Protein AF-A0AAW6NK76-F1 (afdb_monomer)

Foldseek 3Di:
DQWDWDDDPPDIDTDPGDPDDPCLPPPVNDDDDDDDPPVADDPRQGQLQVVLVVCCVPDNSVVSLVVLLVVLVVLLCVLVVCVVVPNDVCVSPPVSVVSVCSNVRCVSSVSD

pLDDT: mean 92.95, std 6.21, range [70.81, 98.5]

Solvent-accessible surface area (backbone atoms only — not comparable to full-atom values): 6978 Å² total; per-residue (Å²): 132,75,72,57,73,43,80,54,100,90,49,78,42,76,48,80,91,48,95,84,69,74,48,70,76,40,90,84,65,76,70,89,72,91,80,64,56,75,83,28,31,54,99,90,45,51,37,53,68,52,45,26,58,77,40,42,93,82,43,57,37,65,64,53,51,51,55,47,25,59,50,44,62,66,49,62,59,41,63,61,58,40,51,76,70,65,54,53,64,76,61,68,70,30,73,73,69,43,61,92,45,43,59,63,52,38,38,76,40,68,39,98

Mean predicted aligned error: 4.11 Å

Radius of gyration: 16.54 Å; Cα contacts (8 Å, |Δi|>4): 90; chains: 1; bounding box: 42×30×42 Å

Secondary structure (DSSP, 8-state):
----EEEETTEEEEPPP-S---GGG-TT-----PPPPTTTEETTEE-HHHHHHHTTTTS-HHHHHHHHHHHHHHHTTHHHHHHTTT--HHHHT-TTT-GGGHHHHHHHTT--

Structure (mmCIF, N/CA/C/O backbone):
data_AF-A0AAW6NK76-F1
#
_entry.id   AF-A0AAW6NK76-F1
#
loop_
_atom_site.group_PDB
_atom_site.id
_atom_site.type_symbol
_atom_site.label_atom_id
_atom_site.label_alt_id
_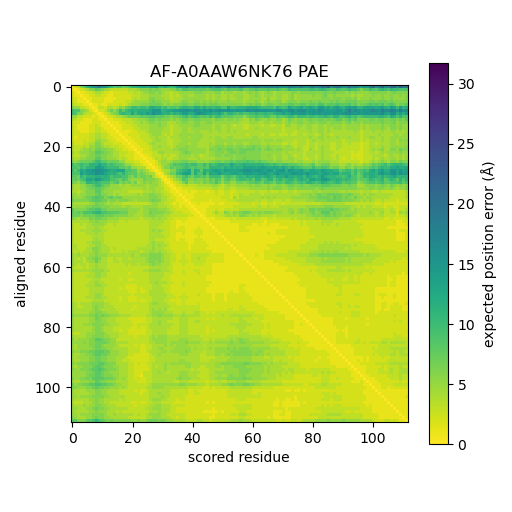atom_site.label_comp_id
_atom_site.label_asym_id
_atom_site.label_entity_id
_atom_site.label_seq_id
_atom_site.pdbx_PDB_ins_code
_atom_site.Cartn_x
_atom_site.Cartn_y
_atom_site.Cartn_z
_atom_site.occupancy
_atom_site.B_iso_or_equiv
_atom_site.auth_seq_id
_atom_site.auth_comp_id
_atom_site.auth_asym_id
_atom_site.auth_atom_id
_atom_site.pdbx_PDB_model_num
ATOM 1 N N . ARG A 1 1 ? -3.556 17.770 3.385 1.00 71.69 1 ARG A N 1
ATOM 2 C CA . ARG A 1 1 ? -4.356 18.492 2.363 1.00 71.69 1 ARG A CA 1
ATOM 3 C C . ARG A 1 1 ? -4.980 17.550 1.319 1.00 71.69 1 ARG A C 1
ATOM 5 O O . ARG A 1 1 ? -5.894 17.990 0.638 1.00 71.69 1 ARG A O 1
ATOM 12 N N . ASN A 1 2 ? -4.590 16.267 1.263 1.00 85.56 2 ASN A N 1
ATOM 13 C CA . ASN A 1 2 ? -5.115 15.276 0.304 1.00 85.56 2 ASN A CA 1
ATOM 14 C C . ASN A 1 2 ? -6.114 14.308 0.974 1.00 85.56 2 ASN A C 1
ATOM 16 O O . ASN A 1 2 ? -6.242 13.148 0.606 1.00 85.56 2 ASN A O 1
ATOM 20 N N . THR A 1 3 ? -6.772 14.784 2.030 1.00 90.25 3 THR A N 1
ATOM 21 C CA . THR A 1 3 ? -7.829 14.077 2.751 1.00 90.25 3 THR A CA 1
ATOM 22 C C . THR A 1 3 ? -8.859 15.123 3.133 1.00 90.25 3 THR A C 1
ATOM 24 O O . THR A 1 3 ? -8.488 16.188 3.639 1.00 90.25 3 THR A O 1
ATOM 27 N N . ALA A 1 4 ? -10.126 14.823 2.881 1.00 93.44 4 ALA A N 1
ATOM 28 C CA . ALA A 1 4 ? -11.246 15.683 3.210 1.00 93.44 4 ALA A CA 1
ATOM 29 C C . ALA A 1 4 ? -12.360 14.865 3.863 1.00 93.44 4 ALA A C 1
ATOM 31 O O . ALA A 1 4 ? -12.424 13.641 3.737 1.00 93.44 4 ALA A O 1
ATOM 32 N N . PHE A 1 5 ? -13.249 15.574 4.549 1.00 95.1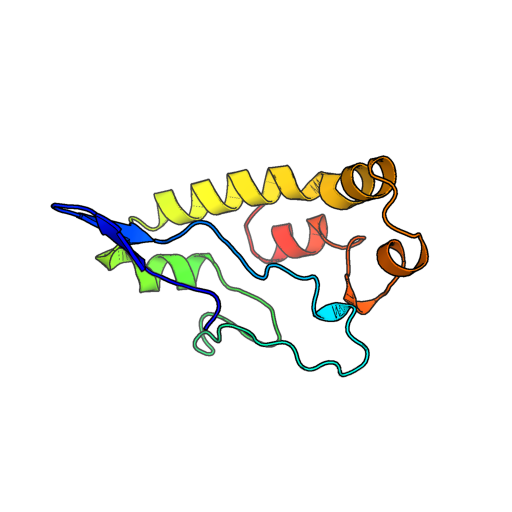2 5 PHE A N 1
ATOM 33 C CA . PHE A 1 5 ? -14.482 15.012 5.071 1.00 95.12 5 PHE A CA 1
ATOM 34 C C . PHE A 1 5 ? -15.659 15.515 4.245 1.00 95.12 5 PHE A C 1
ATOM 36 O O . PHE A 1 5 ? -15.747 16.703 3.931 1.00 95.12 5 PHE A O 1
ATOM 43 N N . VAL A 1 6 ? -16.578 14.613 3.926 1.00 95.06 6 VAL A N 1
ATOM 44 C CA . VAL A 1 6 ? -17.879 14.943 3.356 1.00 95.06 6 VAL A CA 1
ATOM 45 C C . VAL A 1 6 ? -18.874 15.035 4.505 1.00 95.06 6 VAL A C 1
ATOM 47 O O . VAL A 1 6 ? -19.063 14.076 5.255 1.00 95.06 6 VAL A O 1
ATOM 50 N N . LYS A 1 7 ? -19.507 16.202 4.641 1.00 95.94 7 LYS A N 1
ATOM 51 C CA . LYS A 1 7 ? -20.627 16.412 5.558 1.00 95.94 7 LYS A CA 1
ATOM 52 C C . LYS A 1 7 ? -21.931 16.163 4.803 1.00 95.94 7 LYS A C 1
ATOM 54 O O . LYS A 1 7 ? -22.217 16.863 3.837 1.00 95.94 7 LYS A O 1
ATOM 59 N N . ALA A 1 8 ? -22.711 15.193 5.260 1.00 91.38 8 ALA A N 1
ATOM 60 C CA . ALA A 1 8 ? -24.098 14.984 4.847 1.00 91.38 8 ALA A CA 1
ATOM 61 C C . ALA A 1 8 ? -25.034 15.270 6.033 1.00 91.38 8 ALA A C 1
ATOM 63 O O . ALA A 1 8 ? -24.551 15.515 7.139 1.00 91.38 8 ALA A O 1
ATOM 64 N N . GLU A 1 9 ? -26.352 15.267 5.802 1.00 88.62 9 GLU A N 1
ATOM 65 C CA . GLU A 1 9 ? -27.366 15.764 6.754 1.00 88.62 9 GLU A CA 1
ATOM 66 C C . GLU A 1 9 ? -27.132 15.314 8.202 1.00 88.62 9 GLU A C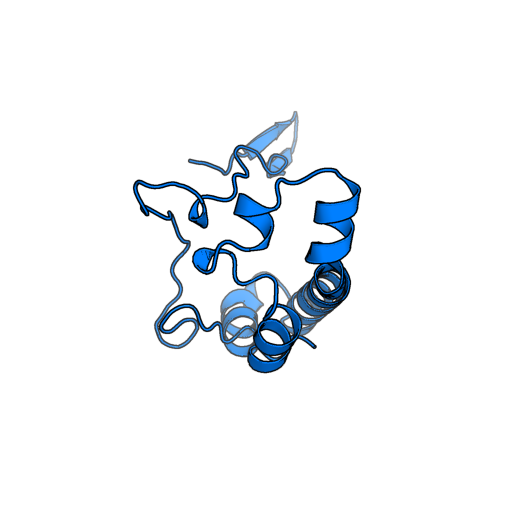 1
ATOM 68 O O . GLU A 1 9 ? -27.200 16.144 9.105 1.00 88.62 9 GLU A O 1
ATOM 73 N N . ASN A 1 10 ? -26.751 14.049 8.415 1.00 92.69 10 ASN A N 1
ATOM 74 C CA . ASN A 1 10 ? -26.530 13.498 9.753 1.00 92.69 10 ASN A CA 1
ATOM 75 C C . ASN A 1 10 ? -25.249 12.656 9.903 1.00 92.69 10 ASN A C 1
ATOM 77 O O . ASN A 1 10 ? -25.142 11.860 10.834 1.00 92.69 10 ASN A O 1
ATOM 81 N N . GLN A 1 11 ? -24.280 12.806 8.994 1.00 95.25 11 GLN A N 1
ATOM 82 C CA . GLN A 1 11 ? -23.040 12.024 9.029 1.00 95.25 11 GLN A CA 1
ATOM 83 C C . GLN A 1 11 ? -21.830 12.804 8.514 1.00 95.25 11 GLN A C 1
ATOM 85 O O . GLN A 1 11 ? -21.934 13.647 7.618 1.00 95.25 11 GLN A O 1
ATOM 90 N N . ILE A 1 12 ? -20.669 12.478 9.077 1.00 95.19 12 ILE A N 1
ATOM 91 C CA . ILE A 1 12 ? -19.360 12.905 8.589 1.00 95.19 12 ILE A CA 1
ATOM 92 C C . ILE A 1 12 ? -18.651 11.651 8.092 1.00 95.19 12 ILE A C 1
ATOM 94 O O . ILE A 1 12 ? -18.484 10.695 8.845 1.00 95.19 12 ILE A O 1
ATOM 98 N N . MET A 1 13 ? -18.246 11.655 6.827 1.00 94.75 13 MET A N 1
ATOM 99 C CA . MET A 1 13 ? -17.555 10.533 6.191 1.00 94.75 13 MET A CA 1
ATOM 100 C C . MET A 1 13 ? -16.248 11.013 5.573 1.00 94.75 13 MET A C 1
ATOM 102 O O . MET A 1 13 ? -16.112 12.189 5.235 1.00 94.75 13 MET A O 1
ATOM 106 N N . LEU A 1 14 ? -15.289 10.108 5.386 1.00 94.56 14 LEU A N 1
ATOM 107 C CA . LEU A 1 14 ? -14.126 10.396 4.550 1.00 94.56 14 LEU A CA 1
ATOM 108 C C . LEU A 1 14 ? -14.569 10.578 3.094 1.00 94.56 14 LEU A C 1
ATOM 110 O O . LEU A 1 14 ? -15.429 9.849 2.599 1.00 94.56 14 LEU A O 1
ATOM 114 N N . SER A 1 15 ? -13.981 11.553 2.402 1.00 95.19 15 SER A N 1
ATOM 115 C CA . SER A 1 15 ? -14.114 11.641 0.949 1.00 95.19 15 SER A CA 1
ATOM 116 C C . SER A 1 15 ? -13.427 10.446 0.277 1.00 95.19 15 SER A C 1
ATOM 118 O O . SER A 1 15 ? -12.473 9.900 0.843 1.00 95.19 15 SER A O 1
ATOM 120 N N . PRO A 1 16 ? -13.811 10.092 -0.963 1.00 94.00 16 PRO A N 1
ATOM 121 C CA . PRO A 1 16 ? -12.980 9.237 -1.802 1.00 94.00 16 PRO A CA 1
ATOM 122 C C . PRO A 1 16 ? -11.544 9.764 -1.885 1.00 94.00 16 PRO A C 1
ATOM 124 O O . PRO A 1 16 ? -11.303 10.964 -1.714 1.00 94.00 16 PRO A O 1
ATOM 127 N N . VAL A 1 17 ? -10.595 8.873 -2.168 1.00 92.44 17 VAL A N 1
ATOM 128 C CA . VAL A 1 17 ? -9.206 9.266 -2.429 1.00 92.44 17 VAL A CA 1
ATOM 129 C C . VAL A 1 17 ? -9.167 10.177 -3.658 1.00 92.44 17 VAL A C 1
ATOM 131 O O . VAL A 1 17 ? -9.754 9.866 -4.693 1.00 92.44 17 VAL A O 1
ATOM 134 N N . TYR A 1 18 ? -8.470 11.304 -3.539 1.00 91.88 18 TYR A N 1
ATOM 135 C CA . TYR A 1 18 ? -8.258 12.275 -4.609 1.00 91.88 18 TYR A CA 1
ATOM 136 C C . TYR A 1 18 ? -6.803 12.747 -4.597 1.00 91.88 18 TYR A C 1
ATOM 138 O O . TYR A 1 18 ? -6.096 12.549 -3.608 1.00 91.88 18 TYR A O 1
ATOM 146 N N . ASP A 1 19 ? -6.358 13.371 -5.693 1.00 89.25 19 ASP A N 1
ATOM 147 C CA . ASP A 1 19 ? -4.967 13.829 -5.847 1.00 89.25 19 ASP A CA 1
ATOM 148 C C . ASP A 1 19 ? -3.950 12.687 -5.613 1.00 89.25 19 ASP A C 1
ATOM 150 O O . ASP A 1 19 ? -2.938 12.834 -4.924 1.00 89.25 19 ASP A O 1
ATOM 154 N N . PHE A 1 20 ? -4.277 11.498 -6.141 1.00 88.62 20 PHE A N 1
ATOM 155 C CA . PHE A 1 20 ? -3.426 10.314 -6.075 1.00 88.62 20 PHE A CA 1
ATOM 156 C C . PHE A 1 20 ? -2.524 10.260 -7.306 1.00 88.62 20 PHE A C 1
ATOM 158 O O . PHE A 1 20 ? -2.947 9.851 -8.387 1.00 88.62 20 PHE A O 1
ATOM 165 N N . ALA A 1 21 ? -1.279 10.695 -7.128 1.00 87.00 21 ALA A N 1
ATOM 166 C CA . ALA A 1 21 ? -0.265 10.742 -8.171 1.00 87.00 21 ALA A CA 1
ATOM 167 C C . ALA A 1 21 ? 1.001 9.972 -7.747 1.00 87.00 21 ALA A C 1
ATOM 169 O O . ALA A 1 21 ? 1.350 9.956 -6.559 1.00 87.00 21 ALA A O 1
ATOM 170 N N . PRO A 1 22 ? 1.723 9.338 -8.690 1.00 86.94 22 PRO A N 1
ATOM 171 C CA . PRO A 1 22 ? 2.954 8.609 -8.404 1.00 86.94 22 PRO A CA 1
ATOM 172 C C . PRO A 1 22 ? 4.122 9.585 -8.203 1.00 86.94 22 PRO A C 1
ATOM 174 O O . PRO A 1 22 ? 5.014 9.678 -9.038 1.00 86.94 22 PRO A O 1
ATOM 177 N N . MET A 1 23 ? 4.146 10.298 -7.073 1.00 88.19 23 MET A N 1
ATOM 178 C CA . MET A 1 23 ? 5.120 11.373 -6.818 1.00 88.19 23 MET A CA 1
ATOM 179 C C . MET A 1 23 ? 6.590 10.939 -6.861 1.00 88.19 23 MET A C 1
ATOM 181 O O . MET A 1 23 ? 7.477 11.774 -6.958 1.00 88.19 23 MET A O 1
ATOM 185 N N . LYS A 1 24 ? 6.876 9.636 -6.809 1.00 86.12 24 LYS A N 1
ATOM 186 C CA . LYS A 1 24 ? 8.230 9.112 -7.022 1.00 86.12 24 LYS A CA 1
ATOM 187 C C . LYS A 1 24 ? 8.755 9.305 -8.446 1.00 86.12 24 LYS A C 1
ATOM 189 O O . LYS A 1 24 ? 9.963 9.233 -8.640 1.00 86.12 24 LYS A O 1
ATOM 194 N N . ALA A 1 25 ? 7.859 9.506 -9.410 1.00 87.81 25 ALA A N 1
ATOM 195 C CA . ALA A 1 25 ? 8.204 9.843 -10.782 1.00 87.81 25 ALA A CA 1
ATOM 196 C C . ALA A 1 25 ? 8.386 11.353 -11.001 1.00 87.81 25 ALA A C 1
ATOM 198 O O . ALA A 1 25 ? 8.734 11.767 -12.104 1.00 87.81 25 ALA A O 1
ATOM 199 N N . ASP A 1 26 ? 8.152 12.169 -9.970 1.00 86.00 26 ASP A N 1
ATOM 200 C CA . ASP A 1 26 ? 8.367 13.608 -10.030 1.00 86.00 26 ASP A CA 1
ATOM 201 C C . ASP A 1 26 ? 9.874 13.933 -9.947 1.00 86.00 26 ASP A C 1
ATOM 203 O O . ASP A 1 26 ? 10.525 13.526 -8.976 1.00 86.00 26 ASP A O 1
ATOM 207 N N . PRO A 1 27 ? 10.442 14.668 -10.925 1.00 80.00 27 PRO A N 1
ATOM 208 C CA . PRO A 1 27 ? 11.847 15.075 -10.926 1.00 80.00 27 PRO A CA 1
ATOM 209 C C . PR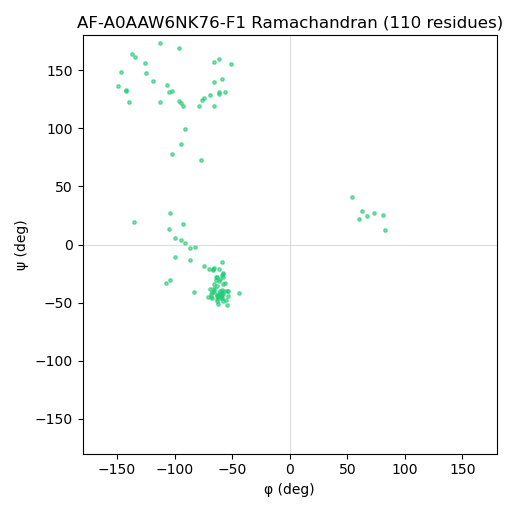O A 1 27 ? 12.274 15.905 -9.711 1.00 80.00 27 PRO A C 1
ATOM 211 O O . PRO A 1 27 ? 13.452 15.885 -9.359 1.00 80.00 27 PRO A O 1
ATOM 214 N N . GLU A 1 28 ? 11.354 16.631 -9.068 1.00 83.00 28 GLU A N 1
ATOM 215 C CA . GLU A 1 28 ? 11.671 17.418 -7.871 1.00 83.00 28 GLU A CA 1
ATOM 216 C C . GLU A 1 28 ? 11.960 16.520 -6.660 1.00 83.00 28 GLU A C 1
ATOM 218 O O . GLU A 1 28 ? 12.629 16.943 -5.717 1.00 83.00 28 GLU A O 1
ATOM 223 N N . GLY A 1 29 ? 11.491 15.266 -6.679 1.00 70.81 29 GLY A N 1
ATOM 224 C CA . GLY A 1 29 ? 11.828 14.274 -5.663 1.00 70.81 29 GLY A CA 1
ATOM 225 C C . GLY A 1 29 ? 11.361 14.647 -4.255 1.00 70.81 29 GLY A C 1
ATOM 226 O O . GLY A 1 29 ? 11.992 14.236 -3.282 1.00 70.81 29 GLY A O 1
ATOM 227 N N . ILE A 1 30 ? 10.268 15.412 -4.125 1.00 71.56 30 ILE A N 1
ATOM 228 C CA . ILE A 1 30 ? 9.696 15.836 -2.836 1.00 71.56 30 ILE A CA 1
ATOM 229 C C . ILE A 1 30 ? 8.458 14.980 -2.505 1.00 71.56 30 ILE A C 1
ATOM 231 O O . ILE A 1 30 ? 7.319 15.430 -2.667 1.00 71.56 30 ILE A O 1
ATOM 235 N N . PRO A 1 31 ? 8.616 13.732 -2.020 1.00 71.19 31 PRO A N 1
ATOM 236 C CA . PRO A 1 31 ? 7.473 12.938 -1.614 1.00 71.19 31 PRO A CA 1
ATOM 237 C C . PRO A 1 31 ? 6.922 13.461 -0.284 1.00 71.19 31 PRO A C 1
ATOM 239 O O . PRO A 1 31 ? 7.622 13.517 0.732 1.00 71.19 31 PRO A O 1
ATOM 242 N N . ARG A 1 32 ? 5.623 13.765 -0.245 1.00 73.25 32 ARG A N 1
ATOM 243 C CA . ARG A 1 32 ? 4.910 13.871 1.033 1.00 73.25 32 ARG A CA 1
ATOM 244 C C . ARG A 1 32 ? 4.578 12.472 1.524 1.00 73.25 32 ARG A C 1
ATOM 246 O O . ARG A 1 32 ? 3.863 11.730 0.861 1.00 73.25 32 ARG A O 1
ATOM 253 N N . THR A 1 33 ? 5.110 12.124 2.689 1.00 76.81 33 THR A N 1
ATOM 254 C CA . THR A 1 33 ? 4.881 10.824 3.326 1.00 76.81 33 THR A CA 1
ATOM 255 C C . THR A 1 33 ? 4.210 11.025 4.673 1.00 76.81 33 THR A C 1
ATOM 257 O O . THR A 1 33 ? 4.531 11.965 5.402 1.00 76.81 33 THR A O 1
ATOM 260 N N . LEU A 1 34 ? 3.262 10.145 4.993 1.00 84.62 34 LEU A N 1
ATOM 261 C CA . LEU A 1 34 ? 2.837 9.958 6.372 1.00 84.62 34 LEU A CA 1
ATOM 262 C C . LEU A 1 34 ? 3.999 9.287 7.105 1.00 84.62 34 LEU A C 1
ATOM 264 O O . LEU A 1 34 ? 4.551 8.312 6.601 1.00 84.62 34 LEU A O 1
ATOM 268 N N . LYS A 1 35 ? 4.399 9.855 8.243 1.00 89.00 35 LYS A N 1
ATOM 269 C CA . LYS A 1 35 ? 5.502 9.346 9.056 1.00 89.00 35 LYS A CA 1
ATOM 270 C C . LYS A 1 35 ? 4.955 8.590 10.247 1.00 89.00 35 LYS A C 1
ATOM 272 O O . LYS A 1 35 ? 4.099 9.117 10.957 1.00 89.00 35 LYS A O 1
ATOM 277 N N . TRP A 1 36 ? 5.495 7.404 10.483 1.00 94.00 36 TRP A N 1
ATOM 278 C CA . TRP A 1 36 ? 5.273 6.683 11.726 1.00 94.00 36 TRP A CA 1
ATOM 279 C C . TRP A 1 36 ? 6.412 6.910 12.722 1.00 94.00 36 TRP A C 1
ATOM 281 O O . TRP A 1 36 ? 7.460 7.471 12.395 1.00 94.00 36 TRP A O 1
ATOM 291 N N . SER A 1 37 ? 6.203 6.477 13.965 1.00 94.12 37 SER A N 1
ATOM 292 C CA . SER A 1 37 ? 7.284 6.389 14.944 1.00 94.12 37 SER A CA 1
ATOM 293 C C . SER A 1 37 ? 8.370 5.411 14.474 1.00 94.12 37 SER A C 1
ATOM 295 O O . SER A 1 37 ? 8.108 4.507 13.681 1.00 94.12 37 SER A O 1
ATOM 297 N N . LEU A 1 38 ? 9.582 5.537 15.023 1.00 92.81 38 LEU A N 1
ATOM 298 C CA . LEU A 1 38 ? 10.721 4.669 14.678 1.00 92.81 38 LEU A CA 1
ATOM 299 C C . LEU A 1 38 ? 10.463 3.172 14.923 1.00 92.81 38 LEU A C 1
ATOM 301 O O . LEU A 1 38 ? 11.084 2.332 14.282 1.00 92.81 38 LEU A O 1
ATOM 305 N N . SER A 1 39 ? 9.557 2.824 15.843 1.00 93.88 39 SER A N 1
ATOM 306 C CA . SER A 1 39 ? 9.157 1.431 16.089 1.00 93.88 39 SER A CA 1
ATOM 307 C C . SER A 1 39 ? 8.239 0.858 15.001 1.00 93.88 39 SER A C 1
ATOM 309 O O . SER A 1 39 ? 8.088 -0.359 14.902 1.00 93.88 39 SER A O 1
ATOM 311 N N . CYS A 1 40 ? 7.618 1.727 14.205 1.00 96.25 40 CYS A N 1
ATOM 312 C CA . CYS A 1 40 ? 6.651 1.388 13.166 1.00 96.25 40 CYS A CA 1
ATOM 313 C C . CYS A 1 40 ? 7.224 1.552 11.753 1.00 96.25 40 CYS A C 1
ATOM 315 O O . CYS A 1 40 ? 6.849 0.797 10.860 1.00 96.25 40 CYS A O 1
ATOM 317 N N . GLU A 1 41 ? 8.120 2.518 11.544 1.00 95.25 41 GLU A N 1
ATOM 318 C CA . GLU A 1 41 ? 8.746 2.795 10.252 1.00 95.25 41 GLU A CA 1
ATOM 319 C C . GLU A 1 41 ? 10.218 3.178 10.420 1.00 95.25 41 GLU A C 1
ATOM 321 O O . GLU A 1 41 ? 10.562 4.075 11.192 1.00 95.25 41 GLU A O 1
ATOM 326 N N . SER A 1 42 ? 11.086 2.556 9.623 1.00 92.94 42 SER A N 1
ATOM 327 C CA . SER A 1 42 ? 12.487 2.957 9.489 1.00 92.94 42 SER A CA 1
ATOM 328 C C . SER A 1 42 ? 12.919 2.867 8.031 1.00 92.94 42 SER A C 1
ATOM 330 O O . SER A 1 42 ? 12.792 1.820 7.409 1.00 92.94 42 SER A O 1
ATOM 332 N N . GLY A 1 43 ? 13.391 3.973 7.449 1.00 87.06 43 GLY A N 1
ATOM 333 C CA . GLY A 1 43 ? 13.911 3.977 6.073 1.00 87.06 43 GLY A CA 1
ATOM 334 C C . GLY A 1 43 ? 12.907 3.556 4.987 1.00 87.06 43 GLY A C 1
ATOM 335 O O . GLY A 1 43 ? 13.321 3.140 3.910 1.00 87.06 43 GLY A O 1
ATOM 336 N N . GLY A 1 44 ? 11.599 3.655 5.248 1.00 87.00 44 GLY A N 1
ATOM 337 C CA . GLY A 1 44 ? 10.556 3.165 4.342 1.00 87.00 44 GLY A CA 1
ATOM 338 C C . GLY A 1 44 ? 10.271 1.665 4.462 1.00 87.00 44 GLY A C 1
ATOM 339 O O . GLY A 1 44 ? 9.590 1.118 3.591 1.00 87.00 44 GLY A O 1
ATOM 340 N N . ASP A 1 45 ? 10.774 1.017 5.516 1.00 92.12 45 ASP A N 1
ATOM 341 C CA . ASP A 1 45 ? 10.318 -0.289 5.974 1.00 92.12 45 ASP A CA 1
ATOM 342 C C . ASP A 1 45 ? 9.305 -0.168 7.091 1.00 92.12 45 ASP A C 1
ATOM 344 O O . ASP A 1 45 ? 9.582 0.440 8.124 1.00 92.12 45 ASP A O 1
ATOM 348 N N . TYR A 1 46 ? 8.141 -0.771 6.864 1.00 95.88 46 TYR A N 1
ATOM 349 C CA . TYR A 1 46 ? 6.999 -0.691 7.757 1.00 95.88 46 TYR A CA 1
ATOM 350 C C . TYR A 1 46 ? 6.846 -1.995 8.527 1.00 95.88 46 TYR A C 1
ATOM 352 O O . TYR A 1 46 ? 6.831 -3.081 7.947 1.00 95.88 46 TYR A O 1
ATOM 360 N N . ASN A 1 47 ? 6.683 -1.877 9.840 1.00 96.88 47 ASN A N 1
ATOM 361 C CA . ASN A 1 47 ? 6.266 -2.976 10.692 1.00 96.88 47 ASN A CA 1
ATOM 362 C C . ASN A 1 47 ? 4.745 -2.907 10.870 1.00 96.88 47 ASN A C 1
ATOM 364 O O . ASN A 1 47 ? 4.250 -2.305 11.827 1.00 96.88 47 ASN A O 1
ATOM 368 N N . PHE A 1 48 ? 3.999 -3.503 9.933 1.00 97.19 48 PHE A N 1
ATOM 369 C CA . PHE A 1 48 ? 2.533 -3.454 9.958 1.00 97.19 48 PHE A CA 1
ATOM 370 C C . PHE A 1 48 ? 1.925 -4.135 11.181 1.00 97.19 48 PHE A C 1
ATOM 372 O O . PHE A 1 48 ? 0.881 -3.691 11.647 1.00 97.19 48 PHE A O 1
ATOM 379 N N . ASN A 1 49 ? 2.599 -5.133 11.759 1.00 96.94 49 ASN A N 1
ATOM 380 C CA . ASN A 1 49 ? 2.177 -5.726 13.026 1.00 96.94 49 ASN A CA 1
ATOM 381 C C . ASN A 1 49 ? 2.204 -4.689 14.155 1.00 96.94 49 ASN A C 1
ATOM 383 O O . ASN A 1 49 ? 1.199 -4.500 14.837 1.00 96.94 49 ASN A O 1
ATOM 387 N N . THR A 1 50 ? 3.315 -3.964 14.327 1.00 97.56 50 THR A N 1
ATOM 388 C CA . THR A 1 50 ? 3.398 -2.891 15.331 1.00 97.56 50 THR A CA 1
ATOM 389 C C . THR A 1 50 ? 2.391 -1.784 15.036 1.00 97.56 50 THR A C 1
ATOM 391 O O . THR A 1 50 ? 1.678 -1.366 15.943 1.00 97.56 50 THR A O 1
ATOM 394 N N . ILE A 1 51 ? 2.273 -1.349 13.776 1.00 97.12 51 ILE A N 1
ATOM 395 C CA . ILE A 1 51 ? 1.290 -0.334 13.364 1.00 97.12 51 ILE A CA 1
ATOM 396 C C . ILE A 1 51 ? -0.130 -0.768 13.754 1.00 97.12 51 ILE A C 1
ATOM 398 O O . ILE A 1 51 ? -0.849 -0.000 14.392 1.00 97.12 51 ILE A O 1
ATOM 402 N N . ALA A 1 52 ? -0.519 -2.007 13.452 1.00 97.69 52 ALA A N 1
ATOM 403 C CA . ALA A 1 52 ? -1.833 -2.536 13.800 1.00 97.69 52 ALA A CA 1
ATOM 404 C C . ALA A 1 52 ? -2.082 -2.536 15.312 1.00 97.69 52 ALA A C 1
ATOM 406 O O . ALA A 1 52 ? -3.158 -2.137 15.752 1.00 97.69 52 ALA A O 1
ATOM 407 N N . GLN A 1 53 ? -1.075 -2.879 16.119 1.00 97.88 53 GLN A N 1
ATOM 408 C CA . GLN A 1 53 ? -1.184 -2.797 17.577 1.00 97.88 53 GLN A CA 1
ATOM 409 C C . GLN A 1 53 ? -1.334 -1.353 18.076 1.00 97.88 53 GLN A C 1
ATOM 411 O O . GLN A 1 53 ? -2.113 -1.105 18.991 1.00 97.88 53 GLN A O 1
ATOM 416 N N . THR A 1 54 ? -0.654 -0.377 17.461 1.00 97.19 54 THR A N 1
ATOM 417 C CA . THR A 1 54 ? -0.820 1.041 17.841 1.00 97.19 54 THR A CA 1
ATOM 418 C C . THR A 1 54 ? -2.212 1.596 17.532 1.00 97.19 54 THR A C 1
ATOM 420 O O . THR A 1 54 ? -2.624 2.575 18.146 1.00 97.19 54 THR A O 1
ATOM 423 N N . LEU A 1 55 ? -2.944 0.968 16.607 1.00 97.06 55 LEU A N 1
ATOM 424 C CA . LEU A 1 55 ? -4.293 1.363 16.200 1.00 97.06 55 LEU A CA 1
ATOM 425 C C . LEU A 1 55 ? -5.398 0.524 16.859 1.00 97.06 5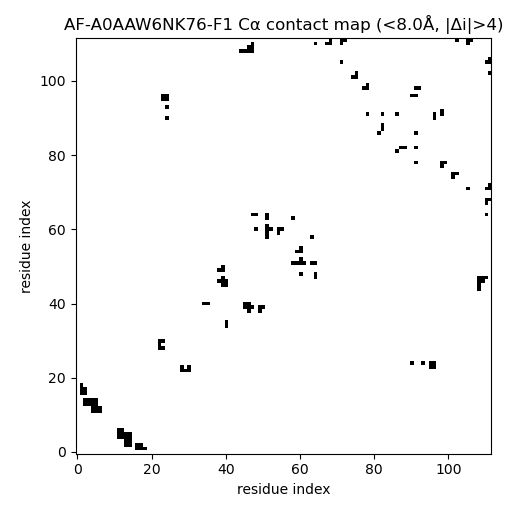5 LEU A C 1
ATOM 427 O O . LEU A 1 55 ? -6.569 0.715 16.531 1.00 97.06 55 LEU A O 1
ATOM 431 N N . ALA A 1 56 ? -5.050 -0.366 17.795 1.00 98.00 56 ALA A N 1
ATOM 432 C CA . ALA A 1 56 ? -5.966 -1.344 18.386 1.00 98.00 56 ALA A CA 1
ATOM 433 C C . ALA A 1 56 ? -7.200 -0.732 19.077 1.00 98.00 56 ALA A C 1
ATOM 435 O O . ALA A 1 56 ? -8.231 -1.390 19.183 1.00 98.00 56 ALA A O 1
ATOM 436 N N . GLU A 1 57 ? -7.112 0.524 19.530 1.00 98.19 57 GLU A N 1
ATOM 437 C CA . GLU A 1 57 ? -8.250 1.272 20.090 1.00 98.19 57 GLU A CA 1
ATOM 438 C C . GLU A 1 57 ? -9.356 1.527 19.050 1.00 98.19 57 GLU A C 1
ATOM 440 O O . GLU A 1 57 ? -10.534 1.583 19.394 1.00 98.19 57 GLU A O 1
ATOM 445 N N . TRP A 1 58 ? -8.986 1.655 17.772 1.00 97.12 58 TRP A N 1
ATOM 446 C CA . TRP A 1 58 ? -9.887 2.040 16.682 1.00 97.12 58 TRP A CA 1
ATOM 447 C C . TRP A 1 58 ? -10.300 0.863 15.800 1.00 97.12 58 TRP A C 1
ATOM 449 O O . TRP A 1 58 ? -11.386 0.875 15.222 1.00 97.12 58 TRP A O 1
ATOM 459 N N . ILE A 1 59 ? -9.431 -0.139 15.663 1.00 97.50 59 ILE A N 1
ATOM 460 C CA . ILE A 1 59 ? -9.652 -1.307 14.812 1.00 97.50 59 ILE A CA 1
ATOM 461 C C . ILE A 1 59 ? -8.940 -2.530 15.403 1.00 97.50 59 ILE A C 1
ATOM 463 O O . ILE A 1 59 ? -7.778 -2.416 15.794 1.00 97.50 59 ILE A O 1
ATOM 467 N N . PRO A 1 60 ? -9.576 -3.717 15.446 1.00 98.44 60 PRO A N 1
ATOM 468 C CA . PRO A 1 60 ? -8.881 -4.934 15.844 1.00 98.44 60 PRO A CA 1
ATOM 469 C C . PRO A 1 60 ? -7.648 -5.174 14.955 1.00 98.44 60 PRO A C 1
ATOM 471 O O . PRO A 1 60 ? -7.782 -5.148 13.728 1.00 98.44 60 PRO A O 1
ATOM 474 N N . PRO A 1 61 ? -6.462 -5.458 15.527 1.00 98.44 61 PRO A N 1
ATOM 475 C CA . PRO A 1 61 ? -5.239 -5.613 14.741 1.00 98.44 61 PRO A CA 1
ATOM 476 C C . PRO A 1 61 ? -5.349 -6.653 13.620 1.00 98.44 61 PRO A C 1
ATOM 478 O O . PRO A 1 61 ? -4.881 -6.404 12.515 1.00 98.44 61 PRO A O 1
ATOM 481 N N . ALA A 1 62 ? -6.020 -7.780 13.882 1.00 98.25 62 ALA A N 1
ATOM 482 C CA . ALA A 1 62 ? -6.250 -8.826 12.884 1.00 98.25 62 ALA A CA 1
ATOM 483 C C . ALA A 1 62 ? -7.035 -8.300 11.673 1.00 98.25 62 ALA A C 1
ATOM 485 O O . ALA A 1 62 ? -6.596 -8.471 10.546 1.00 98.25 62 ALA A O 1
ATOM 486 N N . THR A 1 63 ? -8.121 -7.552 11.899 1.00 98.38 63 THR A N 1
ATOM 487 C CA . THR A 1 63 ? -8.931 -6.970 10.818 1.00 98.38 63 THR A CA 1
ATOM 488 C C . THR A 1 63 ? -8.116 -6.039 9.921 1.00 98.38 63 THR A C 1
ATOM 490 O O . THR A 1 63 ? -8.293 -6.050 8.705 1.00 98.38 63 THR A O 1
ATOM 493 N N . LEU A 1 64 ? -7.212 -5.238 10.498 1.00 98.19 64 LEU A N 1
ATOM 494 C CA . LEU A 1 64 ? -6.332 -4.383 9.701 1.00 98.19 64 LEU A CA 1
ATOM 495 C C . LEU A 1 64 ? -5.323 -5.208 8.892 1.00 98.19 64 LEU A C 1
ATOM 497 O O . LEU A 1 64 ? -5.112 -4.923 7.716 1.00 98.19 64 LEU A O 1
ATOM 501 N N . LEU A 1 65 ? -4.691 -6.203 9.518 1.00 98.44 65 LEU A N 1
ATOM 502 C CA . LEU A 1 65 ? -3.685 -7.043 8.867 1.00 98.44 65 LEU A CA 1
ATOM 503 C C . LEU A 1 65 ? -4.288 -7.891 7.742 1.00 98.44 65 LEU A C 1
ATOM 505 O O . LEU A 1 65 ? -3.678 -7.979 6.680 1.00 98.44 65 LEU A O 1
ATOM 509 N N . ASP A 1 66 ? -5.497 -8.417 7.926 1.00 98.50 66 ASP A N 1
ATOM 510 C CA . ASP A 1 66 ? -6.222 -9.170 6.899 1.00 98.50 66 ASP A CA 1
ATOM 511 C C . ASP A 1 66 ? -6.527 -8.280 5.683 1.00 98.50 66 ASP A C 1
ATOM 513 O O . ASP A 1 66 ? -6.207 -8.637 4.551 1.00 98.50 66 ASP A O 1
ATOM 517 N N . ALA A 1 67 ? -7.039 -7.063 5.904 1.00 98.31 67 ALA A N 1
ATOM 518 C CA . ALA A 1 67 ? -7.298 -6.111 4.820 1.00 98.31 67 ALA A CA 1
ATOM 519 C C . ALA A 1 67 ? -6.010 -5.686 4.084 1.00 98.31 67 ALA A C 1
ATOM 521 O O . ALA A 1 67 ? -6.003 -5.486 2.862 1.00 98.31 67 ALA A O 1
ATOM 522 N N . LEU A 1 68 ? -4.897 -5.551 4.815 1.00 98.19 68 LEU A N 1
ATOM 523 C CA . LEU A 1 68 ? -3.585 -5.283 4.229 1.00 98.19 68 LEU A CA 1
ATOM 524 C C . LEU A 1 68 ? -3.075 -6.471 3.406 1.00 98.19 68 LEU A C 1
ATOM 526 O O . LEU A 1 68 ? -2.539 -6.245 2.323 1.00 98.19 68 LEU A O 1
ATOM 530 N N . HIS A 1 69 ? -3.268 -7.704 3.876 1.00 98.44 69 HIS A N 1
ATOM 531 C CA . HIS A 1 69 ? -2.925 -8.919 3.137 1.00 98.44 69 HIS A CA 1
ATOM 532 C C . HIS A 1 69 ? -3.740 -9.035 1.842 1.00 98.44 69 HIS A C 1
ATOM 534 O O . HIS A 1 69 ? -3.169 -9.189 0.763 1.00 98.44 69 HIS A O 1
ATOM 540 N N . GLU A 1 70 ? -5.062 -8.856 1.910 1.00 98.44 70 GLU A N 1
ATOM 541 C CA . GLU A 1 70 ? -5.938 -8.856 0.731 1.00 98.44 70 GLU A CA 1
ATOM 542 C C . GLU A 1 70 ? -5.511 -7.805 -0.302 1.00 98.44 70 GLU A C 1
ATOM 544 O O . GLU A 1 70 ? -5.509 -8.062 -1.510 1.00 98.44 70 GLU A O 1
ATOM 549 N N . THR A 1 71 ? -5.114 -6.620 0.164 1.00 97.50 71 THR A N 1
ATOM 550 C CA . THR A 1 71 ? -4.584 -5.562 -0.703 1.00 97.50 71 THR A CA 1
ATOM 551 C C . THR A 1 71 ? -3.220 -5.950 -1.278 1.00 97.50 71 THR A C 1
ATOM 553 O O . THR A 1 71 ? -2.979 -5.750 -2.466 1.00 97.50 71 THR A O 1
ATOM 556 N N . ALA A 1 72 ? -2.326 -6.527 -0.473 1.00 98.06 72 ALA A N 1
ATOM 557 C CA . ALA A 1 72 ? -0.995 -6.955 -0.898 1.00 98.06 72 ALA A CA 1
ATOM 558 C C . ALA A 1 72 ? -1.065 -7.996 -2.022 1.00 98.06 72 ALA A C 1
ATOM 560 O O . ALA A 1 72 ? -0.377 -7.842 -3.032 1.00 98.06 72 ALA A O 1
ATOM 561 N N . VAL A 1 73 ? -1.950 -8.989 -1.902 1.00 97.94 73 VAL A N 1
ATOM 562 C CA . VAL A 1 73 ? -2.184 -10.001 -2.943 1.00 97.94 73 VAL A CA 1
ATOM 563 C C . VAL A 1 73 ? -2.614 -9.347 -4.258 1.00 97.94 73 VAL A C 1
ATOM 565 O O . VAL A 1 73 ? -2.083 -9.678 -5.316 1.00 97.94 73 VAL A O 1
ATOM 568 N N . GLN A 1 74 ? -3.499 -8.348 -4.204 1.00 97.06 74 GLN A N 1
ATOM 569 C CA . GLN A 1 74 ? -3.928 -7.607 -5.395 1.00 97.06 74 GLN A CA 1
ATOM 570 C C . GLN A 1 74 ? -2.804 -6.782 -6.033 1.00 97.06 74 GLN A C 1
ATOM 572 O O . GLN A 1 74 ? -2.912 -6.410 -7.199 1.00 97.06 74 GLN A O 1
ATOM 577 N N . LEU A 1 75 ? -1.733 -6.452 -5.314 1.00 96.50 75 LEU A N 1
ATOM 578 C CA . LEU A 1 75 ? -0.636 -5.638 -5.842 1.00 96.50 75 LEU A CA 1
ATOM 579 C C . LEU A 1 75 ? 0.438 -6.453 -6.569 1.00 96.50 75 LEU A C 1
ATOM 581 O O . LEU A 1 75 ? 1.238 -5.847 -7.280 1.00 96.50 75 LEU A O 1
ATOM 585 N N . ILE A 1 76 ? 0.449 -7.785 -6.441 1.00 96.06 76 ILE A N 1
ATOM 586 C CA . ILE A 1 76 ? 1.487 -8.652 -7.024 1.00 96.06 76 ILE A CA 1
ATOM 587 C C . ILE A 1 76 ? 1.577 -8.472 -8.543 1.00 96.06 76 ILE A C 1
ATOM 589 O O . ILE A 1 76 ? 2.668 -8.225 -9.048 1.00 96.06 76 ILE A O 1
ATOM 593 N N . ASP A 1 77 ? 0.443 -8.517 -9.250 1.00 95.50 77 ASP A N 1
ATOM 594 C CA . ASP A 1 77 ? 0.387 -8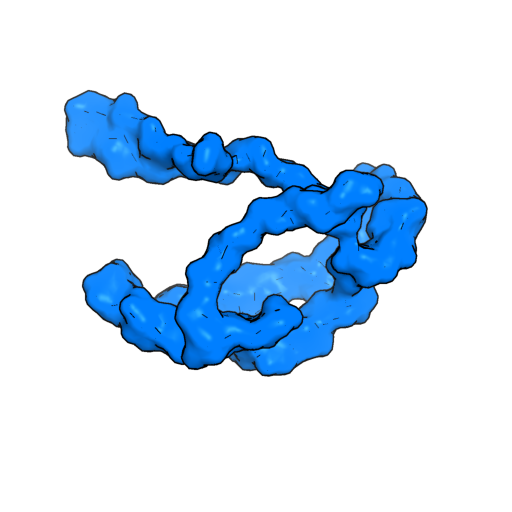.354 -10.713 1.00 95.50 77 ASP A CA 1
ATOM 595 C C . ASP A 1 77 ? 0.132 -6.897 -11.167 1.00 95.50 77 ASP A C 1
ATOM 597 O O . ASP A 1 77 ? -0.272 -6.608 -12.300 1.00 95.50 77 ASP A O 1
ATOM 601 N N . LEU A 1 78 ? 0.347 -5.926 -10.267 1.00 95.81 78 LEU A N 1
ATOM 602 C CA . LEU A 1 78 ? 0.200 -4.511 -10.605 1.00 95.81 78 LEU A CA 1
ATOM 603 C C . LEU A 1 78 ? 1.033 -4.100 -11.837 1.00 95.81 78 LEU A C 1
ATOM 605 O O . LEU A 1 78 ? 0.472 -3.388 -12.677 1.00 95.81 78 LEU A O 1
ATOM 609 N N . PRO A 1 79 ? 2.313 -4.500 -11.989 1.00 94.50 79 PRO A N 1
ATOM 610 C CA . PRO A 1 79 ? 3.118 -4.094 -13.139 1.00 94.50 79 PRO A CA 1
ATOM 611 C C . PRO A 1 79 ? 2.500 -4.517 -14.481 1.00 94.50 79 PRO A C 1
ATOM 613 O O . PRO A 1 79 ? 2.392 -3.708 -15.402 1.00 94.50 79 PRO A O 1
ATOM 616 N N . GLU A 1 80 ? 2.004 -5.747 -14.576 1.00 95.75 80 GLU A N 1
ATOM 617 C CA . GLU A 1 80 ? 1.359 -6.305 -15.765 1.00 95.75 80 GLU A CA 1
ATOM 618 C C . GLU A 1 80 ? 0.081 -5.533 -16.101 1.00 95.75 80 GLU A C 1
ATOM 620 O O . GLU A 1 80 ? -0.162 -5.158 -17.252 1.00 95.75 80 GLU A O 1
ATOM 625 N N . ARG A 1 81 ? -0.726 -5.223 -15.081 1.00 96.88 81 ARG A N 1
ATOM 626 C CA . ARG A 1 81 ? -1.955 -4.436 -15.243 1.00 96.88 81 ARG A CA 1
ATOM 627 C C . ARG A 1 81 ? -1.699 -3.000 -15.678 1.00 96.88 81 ARG A C 1
ATOM 629 O O . ARG A 1 81 ? -2.545 -2.442 -16.383 1.00 96.88 81 ARG A O 1
ATOM 636 N N . LEU A 1 82 ? -0.600 -2.389 -15.240 1.00 95.69 82 LEU A N 1
ATOM 637 C CA . LEU A 1 82 ? -0.195 -1.049 -15.665 1.00 95.69 82 LEU A CA 1
ATOM 638 C C . LEU A 1 82 ? 0.291 -1.063 -17.119 1.00 95.69 82 LEU A C 1
ATOM 640 O O . LEU A 1 82 ? -0.166 -0.242 -17.915 1.00 95.69 82 LEU A O 1
ATOM 644 N N . ALA A 1 83 ? 1.120 -2.041 -17.494 1.00 96.00 83 ALA A N 1
ATOM 645 C CA . ALA A 1 83 ? 1.576 -2.219 -18.872 1.00 96.00 83 ALA A CA 1
ATOM 646 C C . ALA A 1 83 ? 0.397 -2.430 -19.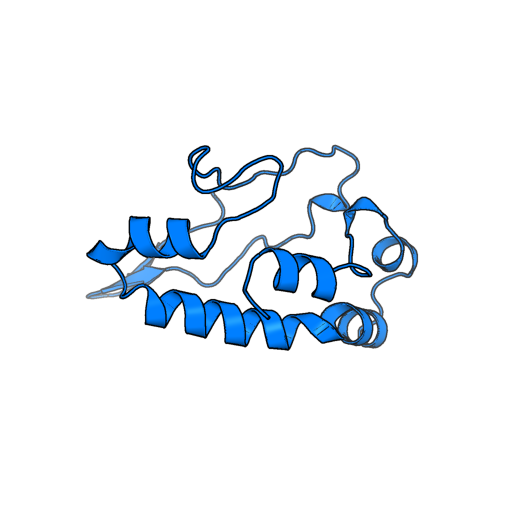839 1.00 96.00 83 ALA A C 1
ATOM 648 O O . ALA A 1 83 ? 0.293 -1.742 -20.853 1.00 96.00 83 ALA A O 1
ATOM 649 N N . ALA A 1 84 ? -0.562 -3.291 -19.479 1.00 97.62 84 ALA A N 1
ATOM 650 C CA . ALA A 1 84 ? -1.769 -3.537 -20.274 1.00 97.62 84 ALA A CA 1
ATOM 651 C C . ALA A 1 84 ? -2.660 -2.291 -20.458 1.00 97.62 84 ALA A C 1
ATOM 653 O O . ALA A 1 84 ? -3.469 -2.237 -21.381 1.00 97.62 84 ALA A O 1
ATOM 654 N N . ARG A 1 85 ? -2.520 -1.282 -19.587 1.00 96.94 85 ARG A N 1
ATOM 655 C CA . ARG A 1 85 ? -3.233 0.005 -19.660 1.00 96.94 85 ARG A CA 1
ATOM 656 C C . ARG A 1 85 ? -2.439 1.096 -20.385 1.00 96.94 85 ARG A C 1
ATOM 658 O O . ARG A 1 85 ? -2.910 2.227 -20.457 1.00 96.94 85 ARG A O 1
ATOM 665 N N . GLY A 1 86 ? -1.266 0.769 -20.927 1.00 97.06 86 GLY A N 1
ATOM 666 C CA . GLY A 1 86 ? -0.449 1.691 -21.713 1.00 97.06 86 GLY A CA 1
ATOM 667 C C . GLY A 1 86 ? 0.392 2.656 -20.879 1.00 97.06 86 GLY A C 1
ATOM 668 O O . GLY A 1 86 ? 0.726 3.736 -21.365 1.00 97.06 86 GLY A O 1
ATOM 669 N N . VAL A 1 87 ? 0.734 2.302 -19.633 1.00 95.38 87 VAL A N 1
ATOM 670 C CA . VAL A 1 87 ? 1.712 3.087 -18.866 1.00 95.38 87 VAL A CA 1
ATOM 671 C C . VAL A 1 87 ? 3.059 3.064 -19.603 1.00 95.38 87 VAL A C 1
ATOM 673 O O . VAL A 1 87 ? 3.521 1.978 -19.959 1.00 95.38 87 VAL A O 1
ATOM 676 N N . PRO A 1 88 ? 3.697 4.227 -19.848 1.00 95.12 88 PRO A N 1
ATOM 677 C CA . PRO A 1 88 ? 4.941 4.288 -20.607 1.00 95.12 88 PRO A CA 1
ATOM 678 C C . PRO A 1 88 ? 6.056 3.451 -19.981 1.00 95.12 88 PRO A C 1
ATOM 680 O O . PRO A 1 88 ? 6.234 3.455 -18.761 1.00 95.12 88 PRO A O 1
ATOM 683 N N . GLU A 1 89 ? 6.866 2.808 -20.822 1.00 94.12 89 GLU A N 1
ATOM 684 C CA . GLU A 1 89 ? 8.007 1.990 -20.391 1.00 94.12 89 GLU A CA 1
ATOM 685 C C . GLU A 1 89 ? 8.987 2.787 -19.517 1.00 94.12 89 GLU A C 1
ATOM 687 O O . GLU A 1 89 ? 9.515 2.269 -18.540 1.00 94.12 89 GLU A O 1
ATOM 692 N N . GLN A 1 90 ? 9.143 4.089 -19.779 1.00 93.12 90 GLN A N 1
ATOM 693 C CA . GLN A 1 90 ? 9.979 4.981 -18.973 1.00 93.12 90 GLN A CA 1
ATOM 694 C C . GLN A 1 90 ? 9.513 5.085 -17.511 1.00 93.12 90 GLN A C 1
ATOM 696 O O . GLN A 1 90 ? 10.336 5.310 -16.630 1.00 93.12 90 GLN A O 1
ATOM 701 N N . ILE A 1 91 ? 8.209 4.934 -17.245 1.00 92.69 91 ILE A N 1
ATOM 702 C CA . ILE A 1 91 ? 7.652 4.879 -15.886 1.00 92.69 91 ILE A CA 1
ATOM 703 C C . ILE A 1 91 ? 7.773 3.463 -15.319 1.00 92.69 91 ILE A C 1
ATOM 705 O O . ILE A 1 91 ? 8.118 3.307 -14.147 1.00 92.69 91 ILE A O 1
ATOM 709 N N . MET A 1 92 ? 7.512 2.443 -16.141 1.00 93.75 92 MET A N 1
ATOM 710 C CA . MET A 1 92 ? 7.588 1.036 -15.736 1.00 93.75 92 MET A CA 1
ATOM 711 C C . MET A 1 92 ? 9.001 0.637 -15.287 1.00 93.75 92 MET A C 1
ATOM 713 O O . MET A 1 92 ? 9.158 -0.011 -14.254 1.00 93.75 92 MET A O 1
ATOM 717 N N . GLU A 1 93 ? 10.026 1.094 -16.004 1.00 92.62 93 GLU A N 1
ATOM 718 C CA . GLU A 1 93 ? 11.434 0.785 -15.729 1.00 92.62 93 GLU A CA 1
ATOM 719 C C . GLU A 1 93 ? 12.110 1.796 -14.790 1.00 92.62 93 GLU A C 1
ATOM 721 O O . GLU A 1 93 ? 13.295 1.669 -14.478 1.00 92.62 93 GLU A O 1
ATOM 726 N N . MET A 1 94 ? 11.380 2.805 -14.302 1.00 92.25 94 MET A N 1
ATOM 727 C CA . MET A 1 94 ? 11.944 3.812 -13.408 1.00 92.25 94 MET A CA 1
ATOM 728 C C . MET A 1 94 ? 12.362 3.177 -12.067 1.00 92.25 94 MET A C 1
ATOM 730 O O . MET A 1 94 ? 11.495 2.722 -11.311 1.00 92.25 94 MET A O 1
ATOM 734 N N . PRO A 1 95 ? 13.656 3.218 -11.679 1.00 90.12 95 PRO A N 1
ATOM 735 C CA . PRO A 1 95 ? 14.127 2.540 -10.468 1.00 90.12 95 PRO A CA 1
ATOM 736 C C . PRO A 1 95 ? 13.416 2.992 -9.186 1.00 90.12 95 PRO A C 1
ATOM 738 O O . PRO A 1 95 ? 13.166 2.184 -8.293 1.00 90.12 95 PRO A O 1
ATOM 741 N N . ALA A 1 96 ? 13.039 4.273 -9.107 1.00 88.50 96 ALA A N 1
ATOM 742 C CA . ALA A 1 96 ? 12.335 4.838 -7.959 1.00 88.50 96 ALA A CA 1
ATOM 743 C C . ALA A 1 96 ? 10.965 4.176 -7.703 1.00 88.50 96 ALA A C 1
ATOM 745 O O . ALA A 1 96 ? 10.545 4.062 -6.542 1.00 88.50 96 ALA A O 1
ATOM 746 N N . MET A 1 97 ? 10.282 3.709 -8.757 1.00 90.56 97 MET A N 1
ATOM 747 C CA . MET A 1 97 ? 8.973 3.058 -8.648 1.00 90.56 97 MET A CA 1
ATOM 748 C C . MET A 1 97 ? 9.078 1.689 -7.975 1.00 90.56 97 MET A C 1
ATOM 750 O O . MET A 1 97 ? 8.243 1.360 -7.132 1.00 90.56 97 MET A O 1
ATOM 754 N N . GLY A 1 98 ? 10.137 0.927 -8.268 1.00 91.25 98 GLY A N 1
ATOM 755 C CA . GLY A 1 98 ? 10.417 -0.349 -7.606 1.00 91.25 98 GLY A CA 1
ATOM 756 C C . GLY A 1 98 ? 9.401 -1.455 -7.908 1.00 91.25 98 GLY A C 1
ATOM 757 O O . GLY A 1 98 ? 9.269 -2.376 -7.106 1.00 91.25 98 GLY A O 1
ATOM 758 N N . PHE A 1 99 ? 8.696 -1.379 -9.044 1.00 93.56 99 PHE A N 1
ATOM 759 C CA . PHE A 1 99 ? 7.654 -2.335 -9.441 1.00 93.56 99 PHE A CA 1
ATOM 760 C C . PHE A 1 99 ? 8.130 -3.793 -9.429 1.00 93.56 99 PHE A C 1
ATOM 762 O O . PHE A 1 99 ? 7.425 -4.662 -8.926 1.00 93.56 99 PHE A O 1
ATOM 769 N N . ARG A 1 100 ? 9.364 -4.047 -9.885 1.00 90.88 100 ARG A N 1
ATOM 770 C CA . ARG A 1 100 ? 9.980 -5.385 -9.905 1.00 90.88 100 ARG A CA 1
ATOM 771 C C . ARG A 1 100 ? 10.068 -6.047 -8.524 1.00 90.88 100 ARG A C 1
ATOM 773 O O . ARG A 1 100 ? 10.069 -7.265 -8.444 1.00 90.88 100 ARG A O 1
ATOM 780 N N . TYR A 1 101 ? 10.145 -5.254 -7.458 1.00 93.38 101 TYR A N 1
ATOM 781 C CA . TYR A 1 101 ? 10.382 -5.735 -6.096 1.00 93.38 101 TYR A CA 1
ATOM 782 C C . TYR A 1 101 ? 9.119 -5.706 -5.230 1.00 93.38 101 TYR A C 1
ATOM 784 O O . TYR A 1 101 ? 9.221 -5.798 -4.006 1.00 93.38 101 TYR A O 1
ATOM 792 N N . ILE A 1 102 ? 7.929 -5.527 -5.824 1.00 95.06 102 ILE A N 1
ATOM 793 C CA . ILE A 1 102 ? 6.669 -5.495 -5.067 1.00 95.06 102 ILE A CA 1
ATOM 794 C C . ILE A 1 102 ? 6.507 -6.756 -4.199 1.00 95.06 102 ILE A C 1
ATOM 796 O O . ILE A 1 102 ? 6.322 -6.587 -2.990 1.00 95.06 102 ILE A O 1
ATOM 800 N N . PRO A 1 103 ? 6.631 -7.991 -4.732 1.00 95.62 103 PRO A N 1
ATOM 801 C CA . PRO A 1 103 ? 6.421 -9.194 -3.926 1.00 95.62 103 PRO A CA 1
ATOM 802 C C . PRO A 1 103 ? 7.434 -9.325 -2.783 1.00 95.62 103 PRO A C 1
ATOM 804 O O . PRO A 1 103 ? 7.043 -9.576 -1.641 1.00 95.62 103 PRO A O 1
ATOM 807 N N . ASP A 1 104 ? 8.720 -9.072 -3.051 1.00 95.62 104 ASP A N 1
ATOM 808 C CA . ASP A 1 104 ? 9.777 -9.105 -2.031 1.00 95.62 104 ASP A CA 1
ATOM 809 C C . ASP A 1 104 ? 9.510 -8.091 -0.915 1.00 95.62 104 ASP A C 1
ATOM 811 O O . ASP A 1 104 ? 9.682 -8.376 0.272 1.00 95.62 104 ASP A O 1
ATOM 815 N N . LYS A 1 105 ? 9.066 -6.885 -1.288 1.00 95.00 105 LYS A N 1
ATOM 816 C CA . LYS A 1 105 ? 8.789 -5.809 -0.339 1.00 95.00 105 LYS A CA 1
ATOM 817 C C . LYS A 1 105 ? 7.600 -6.142 0.556 1.00 95.00 105 LYS A C 1
ATOM 819 O O . LYS A 1 105 ? 7.701 -5.959 1.766 1.00 95.00 105 LYS A O 1
ATOM 824 N N . LEU A 1 106 ? 6.510 -6.635 -0.028 1.00 96.88 106 LEU A N 1
ATOM 825 C CA . LEU A 1 106 ? 5.309 -7.018 0.712 1.00 96.88 106 LEU A CA 1
ATOM 826 C C . LEU A 1 106 ? 5.577 -8.212 1.643 1.00 96.88 106 LEU A C 1
ATOM 828 O O . LEU A 1 106 ? 5.176 -8.169 2.805 1.00 96.88 106 LEU A O 1
ATOM 832 N N . SER A 1 107 ? 6.338 -9.211 1.184 1.00 96.31 107 SER A N 1
ATOM 833 C CA . SER A 1 107 ? 6.754 -10.362 2.006 1.00 96.31 107 SER A CA 1
ATOM 834 C C . SER A 1 107 ? 7.624 -9.925 3.186 1.00 96.31 107 SER A C 1
ATOM 836 O O . SER A 1 107 ? 7.403 -10.323 4.326 1.00 96.31 107 SER A O 1
ATOM 838 N N . ARG A 1 108 ? 8.591 -9.031 2.948 1.00 95.69 108 ARG A N 1
ATOM 839 C CA . ARG A 1 108 ? 9.469 -8.487 3.996 1.00 95.69 108 ARG A CA 1
ATOM 840 C C . ARG A 1 108 ? 8.720 -7.663 5.045 1.00 95.69 108 ARG A C 1
ATOM 842 O O . ARG A 1 108 ? 9.157 -7.597 6.189 1.00 95.69 108 ARG A O 1
ATOM 849 N N . TRP A 1 109 ? 7.602 -7.050 4.668 1.00 96.94 109 TRP A N 1
ATOM 850 C CA . TRP A 1 109 ? 6.693 -6.373 5.592 1.00 96.94 109 TRP A CA 1
ATOM 851 C C . TRP A 1 109 ? 5.710 -7.32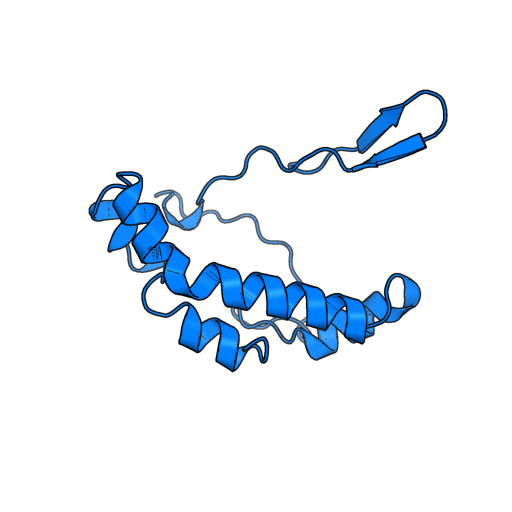1 6.300 1.00 96.94 109 TRP A C 1
ATOM 853 O O . TRP A 1 109 ? 4.938 -6.865 7.144 1.00 96.94 109 TRP A O 1
ATOM 863 N N . GLY A 1 110 ? 5.745 -8.622 5.988 1.00 96.31 110 GLY A N 1
ATOM 864 C CA . GLY A 1 110 ? 4.872 -9.643 6.568 1.00 96.31 110 GLY A CA 1
ATOM 865 C C . GLY A 1 110 ? 3.429 -9.574 6.071 1.00 96.31 110 GLY A C 1
ATOM 866 O O . GLY A 1 110 ? 2.524 -9.926 6.821 1.00 96.31 110 GLY A O 1
ATOM 867 N N . LEU A 1 111 ? 3.209 -9.059 4.856 1.00 97.31 111 LEU A N 1
ATOM 868 C CA . LEU A 1 111 ? 1.879 -8.938 4.250 1.00 97.31 111 LEU A CA 1
ATOM 869 C C . LEU A 1 111 ? 1.556 -10.043 3.238 1.00 97.31 111 LEU A C 1
ATOM 871 O O . LEU A 1 111 ? 0.410 -10.124 2.807 1.00 97.31 111 LEU A O 1
ATOM 875 N N . LEU A 1 112 ? 2.539 -10.851 2.835 1.00 95.06 112 LEU A N 1
ATOM 876 C CA . LEU A 1 112 ? 2.380 -12.007 1.945 1.00 95.06 112 LEU A CA 1
ATOM 877 C C . LEU A 1 112 ? 2.866 -13.279 2.634 1.00 95.06 112 LEU 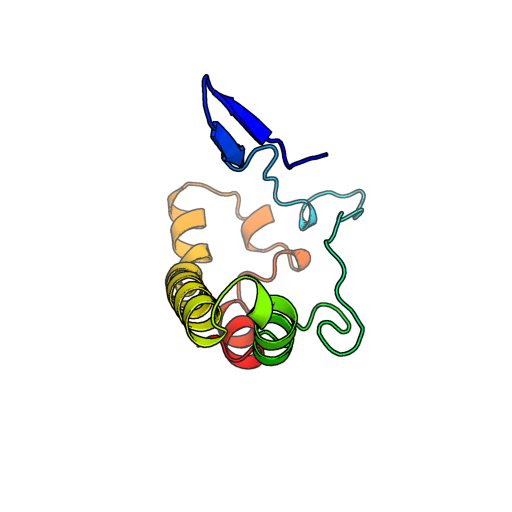A C 1
ATOM 879 O O . LEU A 1 112 ? 3.813 -13.165 3.448 1.00 95.06 112 LEU A O 1
#

Sequence (112 aa):
RNTAFVKAENQIMLSPVYDFAPMKADPEGIPRTLKWSLSCESGGDYNFNTIAQTLAEWIPPATLLDALHETAVQLIDLPERLAARGVPEQIMEMPAMGFRYIPDKLSRWGLL

Organism: Enterobacter cloacae (NCBI:txid550)